Protein AF-A0A1G6SMM7-F1 (afdb_monomer_lite)

Sequence (138 aa):
MESDILLELFRALSFLSIFWLIGNFMTIKINFIKKLFLPESVIGGFLALILGPRVLNIITISEKWLALYSVLPGILIVPIVASIPLGINFKQKNFETGKNTVIIFLLFNIVAAFQNIIGFGTNIFSKKIGFDLYYSFG

pLDDT: mean 80.58, std 11.35, range [41.56, 94.94]

InterPro domains:
  IPR004445 Sodium/glutamate symport carrier protein GltS [PF03616] (7-123)
  IPR004445 Sodium/glutamate symport carrier protein GltS [PTHR36178] (3-122)

Structure (mmCIF, N/CA/C/O backbone):
data_AF-A0A1G6SMM7-F1
#
_entry.id   AF-A0A1G6SMM7-F1
#
loop_
_atom_site.group_PDB
_atom_site.id
_atom_site.type_symbol
_atom_site.label_atom_id
_atom_site.label_alt_id
_atom_site.label_comp_id
_atom_site.label_asym_id
_atom_site.label_entity_id
_atom_site.label_seq_id
_atom_site.pdbx_PDB_ins_code
_atom_site.Cartn_x
_atom_site.Cartn_y
_atom_site.Cartn_z
_atom_site.occupancy
_atom_site.B_iso_or_equiv
_atom_site.auth_seq_id
_atom_site.auth_comp_id
_atom_site.auth_asym_id
_atom_site.auth_atom_id
_atom_site.pdbx_PDB_model_num
ATOM 1 N N . MET A 1 1 ? 28.048 9.729 -3.454 1.00 60.25 1 MET A N 1
ATOM 2 C CA . MET A 1 1 ? 27.495 8.442 -2.977 1.00 60.25 1 MET A CA 1
ATOM 3 C C . MET A 1 1 ? 26.160 8.634 -2.269 1.00 60.25 1 MET A C 1
ATOM 5 O O . MET A 1 1 ? 25.164 8.248 -2.856 1.00 60.25 1 MET A O 1
ATOM 9 N N . GLU A 1 2 ? 26.082 9.277 -1.094 1.00 64.25 2 GLU A N 1
ATOM 10 C CA . GLU A 1 2 ? 24.787 9.575 -0.426 1.00 64.25 2 GLU A CA 1
ATOM 11 C C . GLU A 1 2 ? 23.838 10.423 -1.301 1.00 64.25 2 GLU A C 1
ATOM 13 O O . GLU A 1 2 ? 22.658 10.112 -1.445 1.00 64.25 2 GLU A O 1
ATOM 18 N N . SER A 1 3 ? 24.373 11.449 -1.972 1.00 73.06 3 SER A N 1
ATOM 19 C CA . SER A 1 3 ? 23.621 12.307 -2.901 1.00 73.06 3 SER A CA 1
ATOM 20 C C . SER A 1 3 ? 22.991 11.538 -4.064 1.00 73.06 3 SER A C 1
ATOM 22 O O . SER A 1 3 ? 21.882 11.851 -4.486 1.00 73.06 3 SER A O 1
ATOM 24 N N . ASP A 1 4 ? 23.683 10.519 -4.571 1.00 83.44 4 ASP A N 1
ATOM 25 C CA . ASP A 1 4 ? 23.265 9.769 -5.757 1.00 83.44 4 ASP A CA 1
ATOM 26 C C . ASP A 1 4 ? 22.099 8.835 -5.424 1.00 83.44 4 ASP A C 1
ATOM 28 O O . ASP A 1 4 ? 21.159 8.705 -6.205 1.00 83.44 4 ASP A O 1
ATOM 32 N N . ILE A 1 5 ? 22.109 8.260 -4.217 1.00 84.94 5 ILE A N 1
ATOM 33 C CA . ILE A 1 5 ? 21.026 7.416 -3.698 1.00 84.94 5 ILE A CA 1
ATOM 34 C C . ILE A 1 5 ? 19.755 8.244 -3.483 1.00 84.94 5 ILE A C 1
ATOM 36 O O . ILE A 1 5 ? 18.669 7.824 -3.885 1.00 84.94 5 ILE A O 1
ATOM 40 N N . LEU A 1 6 ? 19.873 9.438 -2.893 1.00 85.38 6 LEU A N 1
ATOM 41 C CA . LEU A 1 6 ? 18.728 10.333 -2.693 1.00 85.38 6 LEU A CA 1
ATOM 42 C C . LEU A 1 6 ? 18.133 10.809 -4.024 1.00 85.38 6 LEU A C 1
ATOM 44 O O . LEU A 1 6 ? 16.909 10.864 -4.165 1.00 85.38 6 LEU A O 1
ATOM 48 N N . LEU A 1 7 ? 18.976 11.102 -5.017 1.00 88.94 7 LEU A N 1
ATOM 49 C CA . LEU A 1 7 ? 18.529 11.450 -6.367 1.00 88.94 7 LEU A CA 1
ATOM 50 C C . LEU A 1 7 ? 17.830 10.273 -7.063 1.00 88.94 7 LEU A C 1
ATOM 52 O O . LEU A 1 7 ? 16.781 10.472 -7.683 1.00 88.94 7 LEU A O 1
ATOM 56 N N . GLU A 1 8 ? 18.358 9.050 -6.944 1.00 87.12 8 GLU A N 1
ATOM 57 C CA . GLU A 1 8 ? 17.698 7.844 -7.464 1.00 87.12 8 GLU A CA 1
ATOM 58 C C . GLU A 1 8 ? 16.331 7.619 -6.796 1.00 87.12 8 GLU A C 1
ATOM 60 O O . GLU A 1 8 ? 15.347 7.355 -7.495 1.00 87.12 8 GLU A O 1
ATOM 65 N N . LEU A 1 9 ? 16.238 7.795 -5.473 1.00 88.31 9 LEU A N 1
ATOM 66 C CA . LEU A 1 9 ? 14.987 7.679 -4.722 1.00 88.31 9 LEU A CA 1
ATOM 67 C C . LEU A 1 9 ? 13.965 8.728 -5.178 1.00 88.31 9 LEU A C 1
ATOM 69 O O . LEU A 1 9 ? 12.819 8.390 -5.477 1.00 88.31 9 LEU A O 1
ATOM 73 N N . PHE A 1 10 ? 14.378 9.993 -5.282 1.00 89.81 10 PHE A N 1
ATOM 74 C CA . PHE A 1 10 ? 13.511 11.084 -5.724 1.00 89.81 10 PHE A CA 1
ATOM 75 C C . PHE A 1 10 ? 12.987 10.854 -7.144 1.00 89.81 10 PHE A C 1
ATOM 77 O O . PHE A 1 10 ? 11.806 11.080 -7.422 1.00 89.81 10 PHE A O 1
ATOM 84 N N . ARG A 1 11 ? 13.839 10.348 -8.042 1.00 89.50 11 ARG A N 1
ATOM 85 C CA . ARG A 1 11 ? 13.443 10.000 -9.409 1.00 89.50 11 ARG A CA 1
ATOM 86 C C . ARG A 1 11 ? 12.432 8.849 -9.426 1.00 89.50 11 ARG A C 1
ATOM 88 O O . ARG A 1 11 ? 11.444 8.932 -10.156 1.00 89.50 11 ARG A O 1
ATOM 95 N N . ALA A 1 12 ? 12.631 7.826 -8.596 1.00 89.00 12 ALA A N 1
ATOM 96 C CA . ALA A 1 12 ? 11.696 6.710 -8.460 1.00 89.00 12 ALA A CA 1
ATOM 97 C C . ALA A 1 12 ? 10.339 7.152 -7.870 1.00 89.00 12 ALA A C 1
ATOM 99 O O . ALA A 1 12 ? 9.290 6.729 -8.361 1.00 89.00 12 ALA A O 1
ATOM 100 N N . LEU A 1 13 ? 10.335 8.030 -6.864 1.00 89.44 13 LEU A N 1
ATOM 101 C CA . LEU A 1 13 ? 9.118 8.616 -6.282 1.00 89.44 13 LEU A CA 1
ATOM 102 C C . LEU A 1 13 ? 8.378 9.510 -7.283 1.00 89.44 13 LEU A C 1
ATOM 104 O O . LEU A 1 13 ? 7.159 9.418 -7.413 1.00 89.44 13 LEU A O 1
ATOM 108 N N . SER A 1 14 ? 9.115 10.336 -8.029 1.00 90.19 14 SER A N 1
ATOM 109 C CA . SER A 1 14 ? 8.551 11.199 -9.075 1.00 90.19 14 SER A CA 1
ATOM 110 C C . SER A 1 14 ? 7.862 10.374 -10.157 1.00 90.19 14 SER A C 1
ATOM 112 O O . SER A 1 14 ? 6.743 10.685 -10.559 1.00 90.19 14 SER A O 1
ATOM 114 N N . PHE A 1 15 ? 8.495 9.279 -10.582 1.00 89.25 15 PHE A N 1
ATOM 115 C CA . PHE A 1 15 ? 7.908 8.357 -11.544 1.00 89.25 15 PHE A CA 1
ATOM 116 C C . PHE A 1 15 ? 6.615 7.721 -11.015 1.00 89.25 15 PHE A C 1
ATOM 118 O O . PHE A 1 15 ? 5.602 7.730 -11.711 1.00 89.25 15 PHE A O 1
ATOM 125 N N . LEU A 1 16 ? 6.605 7.246 -9.764 1.00 89.56 16 LEU A N 1
ATOM 126 C CA . LEU A 1 16 ? 5.414 6.656 -9.143 1.00 89.56 16 LEU A CA 1
ATOM 127 C C . LEU A 1 16 ? 4.264 7.669 -8.993 1.00 89.56 16 LEU A C 1
ATOM 129 O O . LEU A 1 16 ? 3.102 7.329 -9.221 1.00 89.56 16 LEU A O 1
ATOM 133 N N . SER A 1 17 ? 4.585 8.925 -8.675 1.00 89.25 17 SER A N 1
ATOM 134 C CA . SER A 1 17 ? 3.612 10.018 -8.552 1.00 89.25 17 SER A CA 1
ATOM 135 C C . SER A 1 17 ? 2.839 10.269 -9.854 1.00 89.25 17 SER A C 1
ATOM 137 O O . SER A 1 17 ? 1.632 10.507 -9.822 1.00 89.25 17 SER A O 1
ATOM 139 N N . ILE A 1 18 ? 3.485 10.120 -11.017 1.00 91.75 18 ILE A N 1
ATOM 140 C CA . ILE A 1 18 ? 2.825 10.260 -12.327 1.00 91.75 18 ILE A CA 1
ATOM 141 C C . ILE A 1 18 ? 1.732 9.195 -12.506 1.00 91.75 18 ILE A C 1
ATOM 143 O O . ILE A 1 18 ? 0.614 9.522 -12.903 1.00 91.75 18 ILE A O 1
ATOM 147 N N . PHE A 1 19 ? 2.011 7.932 -12.164 1.00 89.38 19 PHE A N 1
ATOM 148 C CA . PHE A 1 19 ? 1.006 6.860 -12.232 1.00 89.38 19 PHE A CA 1
ATOM 149 C C . PHE A 1 19 ? -0.135 7.068 -11.242 1.00 89.38 19 PHE A C 1
ATOM 151 O O . PHE A 1 19 ? -1.292 6.803 -11.573 1.00 89.38 19 PHE A O 1
ATOM 158 N N . TRP A 1 20 ? 0.173 7.568 -10.047 1.00 91.06 20 TRP A N 1
ATOM 159 C CA . TRP A 1 20 ? -0.843 7.904 -9.057 1.00 91.06 20 TRP A CA 1
ATOM 160 C C . TRP A 1 20 ? -1.760 9.039 -9.540 1.00 91.06 20 TRP A C 1
ATOM 162 O O . TRP A 1 20 ? -2.981 8.921 -9.439 1.00 91.06 20 TRP A O 1
ATOM 172 N N . LEU A 1 21 ? -1.201 10.088 -10.155 1.00 91.81 21 LEU A N 1
ATOM 173 C CA . LEU A 1 21 ? -1.974 11.181 -10.759 1.00 91.81 21 LEU A CA 1
ATOM 174 C C . LEU A 1 21 ? -2.897 10.685 -11.880 1.00 91.81 21 LEU A C 1
ATOM 176 O O . LEU A 1 21 ? -4.061 11.088 -11.941 1.00 91.81 21 LEU A O 1
ATOM 180 N N . ILE A 1 22 ? -2.410 9.782 -12.736 1.00 90.38 22 ILE A N 1
ATOM 181 C CA . ILE A 1 22 ? -3.231 9.147 -13.778 1.00 90.38 22 ILE A CA 1
ATOM 182 C C . ILE A 1 22 ? -4.365 8.333 -13.142 1.00 90.38 22 ILE A C 1
ATOM 184 O O . ILE A 1 22 ? -5.515 8.451 -13.570 1.00 90.38 22 ILE A O 1
ATOM 188 N N . GLY A 1 23 ? -4.066 7.553 -12.098 1.00 87.75 23 GLY A N 1
ATOM 189 C CA . GLY A 1 23 ? -5.059 6.790 -11.341 1.00 87.75 23 GLY A CA 1
ATOM 190 C C . GLY A 1 23 ? -6.149 7.685 -10.749 1.00 87.75 23 GLY A C 1
ATOM 191 O O . GLY A 1 23 ? -7.333 7.4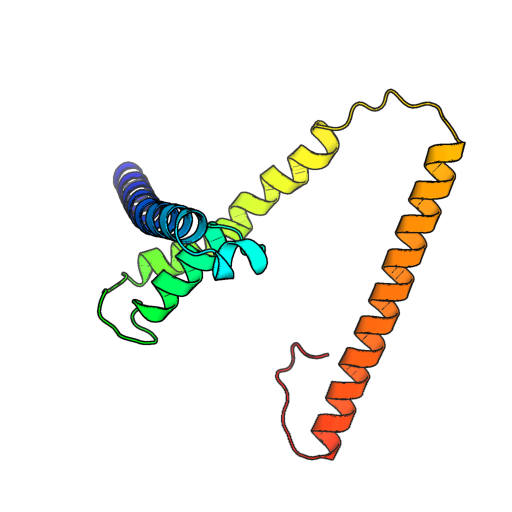07 -10.930 1.00 87.75 23 GLY A O 1
ATOM 192 N N . ASN A 1 24 ? -5.764 8.809 -10.141 1.00 89.56 24 ASN A N 1
ATOM 193 C CA . ASN A 1 24 ? -6.701 9.792 -9.599 1.00 89.56 24 ASN A CA 1
ATOM 194 C C . ASN A 1 24 ? -7.613 10.377 -10.687 1.00 89.56 24 ASN A C 1
ATOM 196 O O . ASN A 1 24 ? -8.839 10.394 -10.555 1.00 89.56 24 ASN A O 1
ATOM 200 N N . PHE A 1 25 ? -7.036 10.779 -11.821 1.00 89.12 25 PHE A N 1
ATOM 201 C CA . PHE A 1 25 ? -7.819 11.293 -12.943 1.00 89.12 25 PHE A CA 1
ATOM 202 C C . PHE A 1 25 ? -8.822 10.255 -13.478 1.00 89.12 25 PHE A C 1
ATOM 204 O O . PHE A 1 25 ? -9.973 10.578 -13.790 1.00 89.12 25 PHE A O 1
ATOM 211 N N . MET A 1 26 ? -8.410 8.989 -13.539 1.00 84.19 26 MET A N 1
ATOM 212 C CA . MET A 1 26 ? -9.237 7.879 -14.004 1.00 84.19 26 MET A CA 1
ATOM 213 C C . MET A 1 26 ? -10.392 7.578 -13.035 1.00 84.19 26 MET A C 1
ATOM 215 O O . MET A 1 26 ? -11.527 7.400 -13.488 1.00 84.19 26 MET A O 1
ATOM 219 N N . THR A 1 27 ? -10.145 7.632 -11.721 1.00 80.88 27 THR A N 1
ATOM 220 C CA . THR A 1 27 ? -11.191 7.548 -10.689 1.00 80.88 27 THR A CA 1
ATOM 221 C C . THR A 1 27 ? -12.198 8.679 -10.828 1.00 80.88 27 THR A C 1
ATOM 223 O O . THR A 1 27 ? -13.397 8.433 -10.751 1.00 80.88 27 THR A O 1
ATOM 226 N N . ILE A 1 28 ? -11.763 9.914 -11.093 1.00 83.25 28 ILE A N 1
ATOM 227 C CA . ILE A 1 28 ? -12.675 11.061 -11.237 1.00 83.25 28 ILE A CA 1
ATOM 228 C C . ILE A 1 28 ? -13.529 10.949 -12.510 1.00 83.25 28 ILE A C 1
ATOM 230 O O . ILE A 1 28 ? -14.700 11.343 -12.499 1.00 83.25 28 ILE A O 1
ATOM 234 N N . LYS A 1 29 ? -12.989 10.392 -13.596 1.00 83.06 29 LYS A N 1
ATOM 235 C CA . LYS A 1 29 ? -13.671 10.345 -14.898 1.00 83.06 29 LYS A CA 1
ATOM 236 C C . LYS A 1 29 ? -14.584 9.128 -15.078 1.00 83.06 29 LYS A C 1
ATOM 238 O O . LYS A 1 29 ? -15.625 9.242 -15.722 1.00 83.06 29 LYS A O 1
ATOM 243 N N . ILE A 1 30 ? -14.227 7.967 -14.527 1.00 83.94 30 ILE A N 1
ATOM 244 C CA . ILE A 1 30 ? -14.910 6.698 -14.814 1.00 83.94 30 ILE A CA 1
ATOM 245 C C . ILE A 1 30 ? -15.852 6.314 -13.669 1.00 83.94 30 ILE A C 1
ATOM 247 O O . ILE A 1 30 ? -15.428 5.913 -12.587 1.00 83.94 30 ILE A O 1
ATOM 251 N N . ASN A 1 31 ? -17.161 6.355 -13.931 1.00 77.25 31 ASN A N 1
ATOM 252 C CA . ASN A 1 31 ? -18.185 6.089 -12.913 1.00 77.25 31 ASN A CA 1
ATOM 253 C C . ASN A 1 31 ? -18.180 4.633 -12.398 1.00 77.25 31 ASN A C 1
ATOM 255 O O . ASN A 1 31 ? -18.606 4.371 -11.277 1.00 77.25 31 ASN A O 1
ATOM 259 N N . PHE A 1 32 ? -17.680 3.685 -13.199 1.00 82.25 32 PHE A N 1
ATOM 260 C CA . PHE A 1 32 ? -17.503 2.287 -12.790 1.00 82.25 32 PHE A CA 1
ATOM 261 C C . PHE A 1 32 ? -16.446 2.139 -11.686 1.00 82.25 32 PHE A C 1
ATOM 263 O O . PHE A 1 32 ? -16.686 1.466 -10.690 1.00 82.25 32 PHE A O 1
ATOM 270 N N . ILE A 1 33 ? -15.313 2.834 -11.819 1.00 78.94 33 ILE A N 1
ATOM 271 C CA . ILE A 1 33 ? -14.205 2.783 -10.856 1.00 78.94 33 ILE A CA 1
ATOM 272 C C . ILE A 1 33 ? -14.609 3.423 -9.525 1.00 78.94 33 ILE A C 1
ATOM 274 O O . ILE A 1 33 ? -14.313 2.874 -8.467 1.00 78.94 33 ILE A O 1
ATOM 278 N N . LYS A 1 34 ? -15.379 4.520 -9.570 1.00 77.19 34 LYS A N 1
ATOM 279 C CA . LYS A 1 34 ? -15.966 5.133 -8.366 1.00 77.19 34 LYS A CA 1
ATOM 280 C C . LYS A 1 34 ? -16.888 4.177 -7.616 1.00 77.19 34 LYS A C 1
ATOM 282 O O . LYS A 1 34 ? -16.812 4.085 -6.398 1.00 77.19 34 LYS A O 1
ATOM 287 N N . LYS A 1 35 ? -17.748 3.453 -8.341 1.00 82.00 35 LYS A N 1
ATOM 288 C CA . LYS A 1 35 ? -18.664 2.463 -7.749 1.00 82.00 35 LYS A CA 1
ATOM 289 C C . LYS A 1 35 ? -17.932 1.270 -7.139 1.00 82.00 35 LYS A C 1
ATOM 291 O O . LYS A 1 35 ? -18.456 0.657 -6.218 1.00 82.00 35 LYS A O 1
ATOM 296 N N . LEU A 1 36 ? -16.738 0.959 -7.640 1.00 84.06 36 LEU A N 1
ATOM 297 C CA . LEU A 1 36 ? -15.897 -0.123 -7.138 1.00 84.06 36 LEU A CA 1
ATOM 298 C C . LEU A 1 36 ? -15.090 0.283 -5.886 1.00 84.06 36 LEU A C 1
ATOM 300 O O . LEU A 1 36 ? -14.352 -0.543 -5.361 1.00 84.06 36 LEU A O 1
ATOM 304 N N . PHE A 1 37 ? -15.230 1.532 -5.406 1.00 79.88 37 PHE A N 1
ATOM 305 C CA . PHE A 1 37 ? -14.510 2.099 -4.253 1.00 79.88 37 PHE A CA 1
ATOM 306 C C . PHE A 1 37 ? -12.993 1.840 -4.296 1.00 79.88 37 PHE A C 1
ATOM 308 O O . PHE A 1 37 ? -12.340 1.721 -3.260 1.00 79.88 37 PHE A O 1
ATOM 315 N N . LEU A 1 38 ? -12.425 1.745 -5.505 1.00 86.25 38 LEU A N 1
ATOM 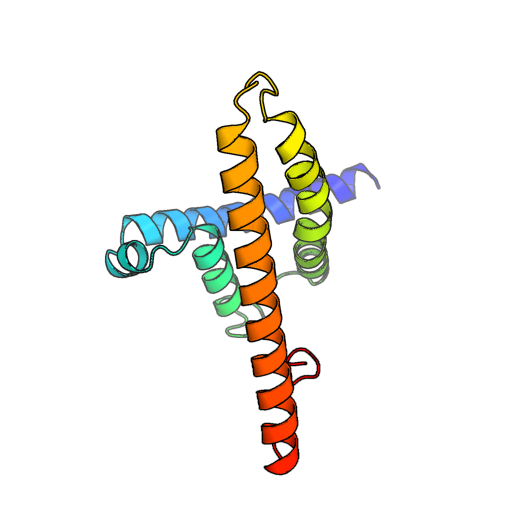316 C CA . LEU A 1 38 ? -11.000 1.501 -5.672 1.00 86.25 38 LEU A CA 1
ATOM 317 C C . LEU A 1 38 ? -10.219 2.779 -5.333 1.00 86.25 38 LEU A C 1
ATOM 319 O O . LEU A 1 38 ? -10.459 3.813 -5.964 1.00 86.25 38 LEU A O 1
ATOM 323 N N . PRO A 1 39 ? -9.268 2.727 -4.384 1.00 85.06 39 PRO A N 1
ATOM 324 C CA . PRO A 1 39 ? -8.415 3.870 -4.080 1.00 85.06 39 PRO A CA 1
ATOM 325 C C . PRO A 1 39 ? -7.465 4.164 -5.250 1.00 85.06 39 PRO A C 1
ATOM 327 O O . PRO A 1 39 ? -7.064 3.250 -5.983 1.00 85.06 39 PRO A O 1
ATOM 330 N N . GLU A 1 40 ? -7.041 5.424 -5.412 1.00 89.12 40 GLU A N 1
ATOM 331 C CA . GLU A 1 40 ? -6.222 5.841 -6.565 1.00 89.12 40 GLU A CA 1
ATOM 332 C C . GLU A 1 40 ? -4.881 5.095 -6.616 1.00 89.12 40 GLU A C 1
ATOM 334 O O . GLU A 1 40 ? -4.378 4.772 -7.693 1.00 89.12 40 GLU A O 1
ATOM 339 N N . SER A 1 41 ? -4.333 4.759 -5.442 1.00 87.88 41 SER A N 1
ATOM 340 C CA . SER A 1 41 ? -3.107 3.966 -5.302 1.00 87.88 41 SER A CA 1
ATOM 341 C C . SER A 1 41 ? -3.227 2.572 -5.929 1.00 87.88 41 SER A C 1
ATOM 343 O O . SER A 1 41 ? -2.302 2.131 -6.611 1.00 87.88 41 SER A O 1
ATOM 345 N N . VAL A 1 42 ? -4.375 1.903 -5.775 1.00 88.44 42 VAL A N 1
ATOM 346 C CA . VAL A 1 42 ? -4.596 0.566 -6.348 1.00 88.44 42 VAL A CA 1
ATOM 347 C C . VAL A 1 42 ? -4.715 0.650 -7.865 1.00 88.44 42 VAL A C 1
ATOM 349 O O . VAL A 1 42 ? -4.125 -0.164 -8.568 1.00 88.44 42 VAL A O 1
ATOM 352 N N . ILE A 1 43 ? -5.411 1.660 -8.387 1.00 89.62 43 ILE A N 1
ATOM 353 C CA . ILE A 1 43 ? -5.601 1.837 -9.834 1.00 89.62 43 ILE A CA 1
ATOM 354 C C . ILE A 1 43 ? -4.285 2.201 -10.517 1.00 89.62 43 ILE A C 1
ATOM 356 O O . ILE A 1 43 ? -3.945 1.605 -11.537 1.00 89.62 43 ILE A O 1
ATOM 360 N N . GLY A 1 44 ? -3.522 3.136 -9.943 1.00 88.50 44 GLY A N 1
ATOM 361 C CA . GLY A 1 44 ? -2.198 3.501 -10.447 1.00 88.50 44 GLY A CA 1
ATOM 362 C C . GLY A 1 44 ? -1.239 2.308 -10.443 1.00 88.50 44 GLY A C 1
ATOM 363 O O . GLY A 1 44 ? -0.547 2.076 -11.434 1.00 88.50 44 GLY A O 1
ATOM 364 N N . GLY A 1 45 ? -1.259 1.501 -9.375 1.00 88.56 45 GLY A N 1
ATOM 365 C CA . GLY A 1 45 ? -0.499 0.252 -9.294 1.00 88.56 45 GLY A CA 1
ATOM 366 C C . GLY A 1 45 ? -0.926 -0.772 -10.348 1.00 88.56 45 GLY A C 1
ATOM 367 O O . GLY A 1 45 ? -0.076 -1.370 -11.004 1.00 88.56 45 GLY A O 1
ATOM 368 N N . PHE A 1 46 ? -2.230 -0.929 -10.579 1.00 89.12 46 PHE A N 1
ATOM 369 C CA . PHE A 1 46 ? -2.760 -1.826 -11.608 1.00 89.12 46 PHE A CA 1
ATOM 370 C C . PHE A 1 46 ? -2.343 -1.386 -13.017 1.00 89.12 46 PHE A C 1
ATOM 372 O O . PHE A 1 46 ? -1.905 -2.206 -13.825 1.00 89.12 46 PHE A O 1
ATOM 379 N N . LEU A 1 47 ? -2.400 -0.080 -13.293 1.00 87.94 47 LEU A N 1
ATOM 380 C CA . LEU A 1 47 ? -1.919 0.499 -14.546 1.00 87.94 47 LEU A CA 1
ATOM 381 C C . LEU A 1 47 ? -0.422 0.230 -14.739 1.00 87.94 47 LEU A C 1
ATOM 383 O O . LEU A 1 47 ? -0.008 -0.220 -15.806 1.00 87.94 47 LEU A O 1
ATOM 387 N N . ALA A 1 48 ? 0.383 0.469 -13.700 1.00 86.50 48 ALA A N 1
ATOM 388 C CA . ALA A 1 48 ? 1.824 0.239 -13.724 1.00 86.50 48 ALA A CA 1
ATOM 389 C C . ALA A 1 48 ? 2.181 -1.247 -13.905 1.00 86.50 48 ALA A C 1
ATOM 391 O O . ALA A 1 48 ? 3.173 -1.554 -14.560 1.00 86.50 48 ALA A O 1
ATOM 392 N N . LEU A 1 49 ? 1.373 -2.174 -13.379 1.00 86.00 49 LEU A N 1
ATOM 393 C CA . LEU A 1 49 ? 1.542 -3.613 -13.607 1.00 86.00 49 LEU A CA 1
ATOM 394 C C . LEU A 1 49 ? 1.257 -4.001 -15.062 1.00 86.00 49 LEU A C 1
ATOM 396 O O . LEU A 1 49 ? 2.047 -4.737 -15.650 1.00 86.00 49 LEU A O 1
ATOM 400 N N . ILE A 1 50 ? 0.175 -3.478 -15.650 1.00 86.44 50 ILE A N 1
ATOM 401 C CA . ILE A 1 50 ? -0.185 -3.726 -17.055 1.00 86.44 50 ILE A CA 1
ATOM 402 C C . ILE A 1 50 ? 0.881 -3.150 -17.998 1.00 86.44 50 ILE A C 1
ATOM 404 O O . ILE A 1 50 ? 1.329 -3.824 -18.921 1.00 86.44 50 ILE A O 1
ATOM 408 N N . LEU A 1 51 ? 1.316 -1.913 -17.757 1.00 82.94 51 LEU A N 1
ATOM 409 C CA . LEU A 1 51 ? 2.327 -1.223 -18.570 1.00 82.94 51 LEU A CA 1
ATOM 410 C C . LEU A 1 51 ? 3.763 -1.694 -18.284 1.00 82.94 51 LEU A C 1
ATOM 412 O O . LEU A 1 51 ? 4.683 -1.384 -19.045 1.00 82.94 51 LEU A O 1
ATOM 416 N N . GLY A 1 52 ? 3.957 -2.420 -17.185 1.00 80.88 52 GLY A N 1
ATOM 417 C CA . GLY A 1 52 ? 5.255 -2.865 -16.711 1.00 80.88 52 GLY A CA 1
ATOM 418 C C . GLY A 1 52 ? 5.848 -4.028 -17.515 1.00 80.88 52 GLY A C 1
ATOM 419 O O . GLY A 1 52 ? 5.181 -4.642 -18.356 1.00 80.88 5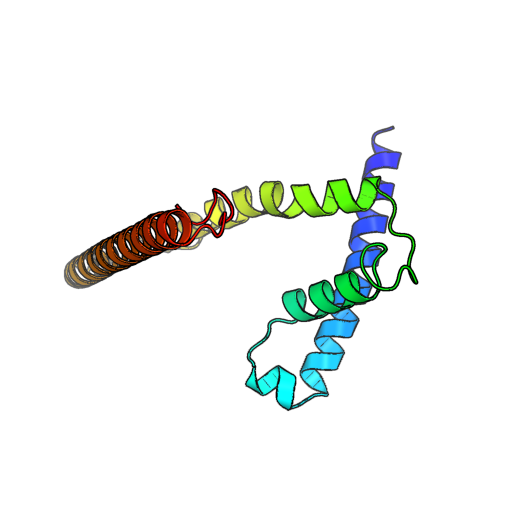2 GLY A O 1
ATOM 420 N N . PRO A 1 53 ? 7.105 -4.391 -17.209 1.00 72.31 53 PRO A N 1
ATOM 421 C CA . PRO A 1 53 ? 7.867 -5.407 -17.939 1.00 72.31 53 PRO A CA 1
ATOM 422 C C . PRO A 1 53 ? 7.264 -6.817 -17.869 1.00 72.31 53 PRO A C 1
ATOM 424 O O . PRO A 1 53 ? 7.570 -7.654 -18.709 1.00 72.31 53 PRO A O 1
ATOM 427 N N . ARG A 1 54 ? 6.393 -7.088 -16.886 1.00 71.94 54 ARG A N 1
ATOM 428 C CA . ARG A 1 54 ? 5.772 -8.407 -16.677 1.00 71.94 54 ARG A CA 1
ATOM 429 C C . ARG A 1 54 ? 4.559 -8.682 -17.571 1.00 71.94 54 ARG A C 1
ATOM 431 O O . ARG A 1 54 ? 4.198 -9.845 -17.699 1.00 71.94 54 ARG A O 1
ATOM 438 N N . VAL A 1 55 ? 3.921 -7.654 -18.145 1.00 79.12 55 VAL A N 1
ATOM 439 C CA . VAL A 1 55 ? 2.682 -7.816 -18.932 1.00 79.12 55 VAL A CA 1
ATOM 440 C C . VAL A 1 55 ? 2.852 -7.284 -20.355 1.00 79.12 55 VAL A C 1
ATOM 442 O O . VAL A 1 55 ? 2.923 -8.084 -21.280 1.00 79.12 55 VAL A O 1
ATOM 445 N N . LEU A 1 56 ? 2.937 -5.962 -20.552 1.00 73.00 56 LEU A N 1
ATOM 446 C CA . LEU A 1 56 ? 3.053 -5.367 -21.895 1.00 73.00 56 LEU A CA 1
ATOM 447 C C . LEU A 1 56 ? 4.482 -4.944 -22.272 1.00 73.00 56 LEU A C 1
ATOM 449 O O . LEU A 1 56 ? 4.739 -4.704 -23.447 1.00 73.00 56 LEU A O 1
ATOM 453 N N . ASN A 1 57 ? 5.401 -4.832 -21.305 1.00 74.88 57 ASN A N 1
ATOM 454 C CA . ASN A 1 57 ? 6.798 -4.408 -21.500 1.00 74.88 57 ASN A CA 1
ATOM 455 C C . ASN A 1 57 ? 6.974 -3.115 -22.324 1.00 74.88 57 ASN A C 1
ATOM 457 O O . ASN A 1 57 ? 7.951 -2.938 -23.045 1.00 74.88 57 ASN A O 1
ATOM 461 N N . ILE A 1 58 ? 6.013 -2.195 -22.204 1.00 72.69 58 ILE A N 1
ATOM 462 C CA . ILE A 1 58 ? 6.056 -0.879 -22.859 1.00 72.69 58 ILE A CA 1
ATOM 463 C C . ILE A 1 58 ? 7.017 0.048 -22.107 1.00 72.69 58 ILE A C 1
ATOM 465 O O . ILE A 1 58 ? 7.630 0.933 -22.701 1.00 72.69 58 ILE A O 1
ATOM 469 N N . ILE A 1 59 ? 7.157 -0.153 -20.792 1.00 74.25 59 ILE A N 1
ATOM 470 C CA . ILE A 1 59 ? 7.979 0.686 -19.928 1.00 74.25 59 ILE A CA 1
ATOM 471 C C . ILE A 1 59 ? 9.038 -0.173 -19.239 1.00 74.25 59 ILE A C 1
ATOM 473 O O . ILE A 1 59 ? 8.727 -1.024 -18.402 1.00 74.25 59 ILE A O 1
ATOM 477 N N . THR A 1 60 ? 10.307 0.079 -19.559 1.00 67.31 60 THR A N 1
ATOM 478 C CA . THR A 1 60 ? 11.454 -0.559 -18.903 1.00 67.31 60 THR A CA 1
ATOM 479 C C . THR A 1 60 ? 11.681 0.072 -17.534 1.00 67.31 60 THR A C 1
ATOM 481 O O . THR A 1 60 ? 12.411 1.056 -17.389 1.00 67.31 60 THR A O 1
ATOM 484 N N . ILE A 1 61 ? 11.022 -0.479 -16.517 1.00 71.38 61 ILE A N 1
ATOM 485 C CA . ILE A 1 61 ? 11.288 -0.135 -15.119 1.00 71.38 61 ILE A CA 1
ATOM 486 C C . ILE A 1 61 ? 12.614 -0.793 -14.727 1.00 71.38 61 ILE A C 1
ATOM 488 O O . ILE A 1 61 ? 12.777 -2.001 -14.881 1.00 71.38 61 ILE A O 1
ATOM 492 N N . SER A 1 62 ? 13.564 -0.002 -14.224 1.00 76.69 62 SER A N 1
ATOM 493 C CA . SER A 1 62 ? 14.848 -0.520 -13.734 1.00 76.69 62 SER A CA 1
ATOM 494 C C . SER A 1 62 ? 14.638 -1.496 -12.572 1.00 76.69 62 SER A C 1
ATOM 496 O O . SER A 1 62 ? 13.831 -1.226 -11.678 1.00 76.69 62 SER A O 1
ATOM 498 N N . GLU A 1 63 ? 15.400 -2.594 -12.529 1.00 76.50 63 GLU A N 1
ATOM 499 C CA . GLU A 1 63 ? 15.327 -3.570 -11.429 1.00 76.50 63 GLU A CA 1
ATOM 500 C C . GLU A 1 63 ? 15.589 -2.929 -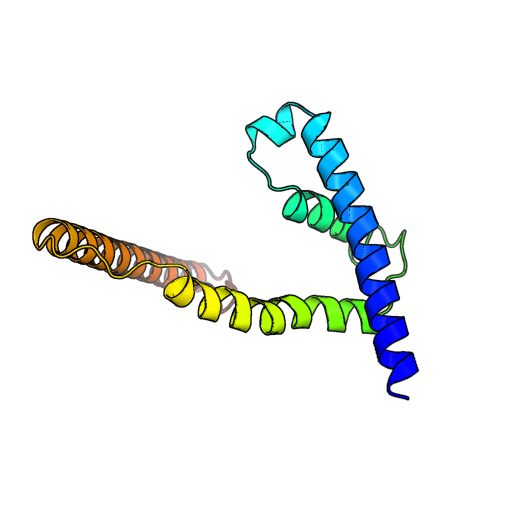10.062 1.00 76.50 63 GLU A C 1
ATOM 502 O O . GLU A 1 63 ? 14.942 -3.281 -9.076 1.00 76.50 63 GLU A O 1
ATOM 507 N N . LYS A 1 64 ? 16.455 -1.907 -10.015 1.00 81.88 64 LYS A N 1
ATOM 508 C CA . LYS A 1 64 ? 16.702 -1.119 -8.799 1.00 81.88 64 LYS A CA 1
ATOM 509 C C . LYS A 1 64 ? 15.430 -0.450 -8.274 1.00 81.88 64 LYS A C 1
ATOM 511 O O . LYS A 1 64 ? 15.200 -0.425 -7.071 1.00 81.88 64 LYS A O 1
ATOM 516 N N . TRP A 1 65 ? 14.592 0.089 -9.161 1.00 84.31 65 TRP A N 1
ATOM 517 C CA . TRP A 1 65 ? 13.351 0.760 -8.762 1.00 84.31 65 TRP A CA 1
ATOM 518 C C . TRP A 1 65 ? 12.300 -0.245 -8.308 1.00 84.31 65 TRP A C 1
ATOM 520 O O . TRP A 1 65 ? 11.621 0.003 -7.318 1.00 84.31 65 TRP A O 1
ATOM 530 N N . LEU A 1 66 ? 12.213 -1.407 -8.963 1.00 83.31 66 LEU A N 1
ATOM 531 C CA . LEU A 1 66 ? 11.339 -2.494 -8.514 1.00 83.31 66 LEU A CA 1
ATOM 532 C C . LEU A 1 66 ? 11.727 -2.999 -7.120 1.00 83.31 66 LEU A C 1
ATOM 534 O O . LEU A 1 66 ? 10.850 -3.184 -6.275 1.00 83.31 66 LEU A O 1
ATOM 538 N N . ALA A 1 67 ? 13.026 -3.169 -6.861 1.00 84.62 67 ALA A N 1
ATOM 539 C CA . ALA A 1 67 ? 13.522 -3.532 -5.538 1.00 84.62 67 ALA A CA 1
ATOM 540 C C . ALA A 1 67 ? 13.170 -2.458 -4.494 1.00 84.62 67 ALA A C 1
ATOM 542 O O . ALA A 1 67 ? 12.644 -2.788 -3.432 1.00 84.62 67 ALA A O 1
ATOM 543 N N . LEU A 1 68 ? 13.362 -1.172 -4.818 1.00 87.19 68 LEU A N 1
ATOM 544 C CA . LEU A 1 68 ? 12.975 -0.062 -3.941 1.00 87.19 68 LEU A CA 1
ATOM 545 C C . LEU A 1 68 ? 11.471 -0.057 -3.642 1.00 87.19 68 LEU A C 1
ATOM 547 O O . LEU A 1 68 ? 11.086 0.038 -2.479 1.00 87.19 68 LEU A O 1
ATOM 551 N N . TYR A 1 69 ? 10.614 -0.210 -4.654 1.00 87.19 69 TYR A N 1
ATOM 552 C CA . TYR A 1 69 ? 9.158 -0.214 -4.477 1.00 87.19 69 TYR A CA 1
ATOM 553 C C . TYR A 1 69 ? 8.650 -1.405 -3.662 1.00 87.19 69 TYR A C 1
ATOM 555 O O . TYR A 1 69 ? 7.629 -1.282 -2.992 1.00 87.19 69 TYR A O 1
ATOM 563 N N . SER A 1 70 ? 9.351 -2.540 -3.682 1.00 88.19 70 SER A N 1
ATOM 564 C CA . SER A 1 70 ? 8.987 -3.694 -2.857 1.00 88.19 70 SER A CA 1
ATOM 565 C C . SER A 1 70 ? 9.315 -3.487 -1.377 1.00 88.19 70 SER A C 1
ATOM 567 O O . SER A 1 70 ? 8.628 -4.037 -0.519 1.00 88.19 70 SER A O 1
ATOM 569 N N . VAL A 1 71 ? 10.363 -2.719 -1.068 1.00 90.56 71 VAL A N 1
ATOM 570 C CA . VAL A 1 71 ? 10.830 -2.501 0.311 1.00 90.56 71 VAL A CA 1
ATOM 571 C C . VAL A 1 71 ? 10.188 -1.255 0.935 1.00 90.56 71 VAL A C 1
ATOM 573 O O . VAL A 1 71 ? 9.946 -1.229 2.143 1.00 90.56 71 VAL A O 1
ATOM 576 N N . LEU A 1 72 ? 9.843 -0.246 0.123 1.00 91.06 72 LEU A N 1
ATOM 577 C CA . LEU A 1 72 ? 9.266 1.025 0.579 1.00 91.06 72 LEU A CA 1
ATOM 578 C C . LEU A 1 72 ? 8.059 0.854 1.524 1.00 91.06 72 LEU A C 1
ATOM 580 O O . LEU A 1 72 ? 8.063 1.479 2.586 1.00 91.06 72 LEU A O 1
ATOM 584 N N . PRO A 1 73 ? 7.050 0.009 1.214 1.00 90.62 73 PRO A N 1
ATOM 585 C CA . PRO A 1 73 ? 5.899 -0.185 2.092 1.00 90.62 73 PRO A CA 1
ATOM 586 C C . PRO A 1 73 ? 6.296 -0.762 3.453 1.00 90.62 73 PRO A C 1
ATOM 588 O O . PRO A 1 73 ? 5.741 -0.353 4.467 1.00 90.62 73 PRO A O 1
ATOM 591 N N . GLY A 1 74 ? 7.288 -1.658 3.491 1.00 91.75 74 GLY A N 1
ATOM 592 C CA . GLY A 1 74 ? 7.800 -2.253 4.727 1.00 91.75 74 GLY A CA 1
ATOM 593 C C . GLY A 1 74 ? 8.539 -1.256 5.624 1.00 91.75 74 GLY A C 1
ATOM 594 O O . GLY A 1 74 ? 8.462 -1.358 6.844 1.00 91.75 74 GLY A O 1
ATOM 595 N N . ILE A 1 75 ? 9.204 -0.254 5.042 1.00 92.94 75 ILE A N 1
ATOM 596 C CA . ILE A 1 75 ? 9.852 0.823 5.807 1.00 92.94 75 ILE A CA 1
ATOM 597 C C . ILE A 1 75 ? 8.813 1.848 6.275 1.00 92.94 75 ILE A C 1
ATOM 599 O O . ILE A 1 75 ? 8.841 2.281 7.425 1.00 92.94 75 ILE A O 1
ATOM 603 N N . LEU A 1 76 ? 7.881 2.229 5.397 1.00 92.75 76 LEU A N 1
ATOM 604 C CA . LEU A 1 76 ? 6.883 3.265 5.674 1.00 92.75 76 LEU A CA 1
ATOM 605 C C . LEU A 1 76 ? 5.770 2.797 6.618 1.00 92.75 76 LEU A C 1
ATOM 607 O O . LEU A 1 76 ? 5.200 3.624 7.327 1.00 92.75 76 LEU A O 1
ATOM 611 N N . ILE A 1 77 ? 5.464 1.497 6.682 1.00 93.88 77 ILE A N 1
ATOM 612 C CA . ILE A 1 77 ? 4.414 0.993 7.578 1.00 93.88 77 ILE A CA 1
ATOM 613 C C . ILE A 1 77 ? 4.772 1.177 9.058 1.00 93.88 77 ILE A C 1
ATOM 615 O O . ILE A 1 77 ? 3.887 1.445 9.867 1.00 93.88 77 ILE A O 1
ATOM 619 N N . VAL A 1 78 ? 6.057 1.106 9.419 1.00 94.94 78 VAL A N 1
ATOM 620 C CA . VAL A 1 78 ? 6.524 1.240 10.809 1.00 94.94 78 VAL A CA 1
ATOM 621 C C . VAL A 1 78 ? 6.144 2.597 11.428 1.00 94.94 78 VAL A C 1
ATOM 623 O O . VAL A 1 78 ? 5.458 2.596 12.452 1.00 94.94 78 VAL A O 1
ATOM 626 N N . PRO A 1 79 ? 6.505 3.759 10.843 1.00 93.75 79 PRO A N 1
ATOM 627 C CA . PRO A 1 79 ? 6.116 5.059 11.389 1.00 93.75 79 PRO A CA 1
ATOM 628 C C . PRO A 1 79 ? 4.609 5.317 11.305 1.00 93.75 79 PRO A C 1
ATOM 630 O O . PRO A 1 79 ? 4.067 5.980 12.190 1.00 93.75 79 PRO A O 1
ATOM 633 N N . ILE A 1 80 ? 3.918 4.779 10.292 1.00 93.25 80 ILE A N 1
ATOM 634 C CA . ILE A 1 80 ? 2.455 4.876 10.185 1.00 93.25 80 ILE A CA 1
ATOM 635 C C . ILE A 1 80 ? 1.807 4.182 11.386 1.00 93.25 80 ILE A C 1
ATOM 637 O O . ILE A 1 80 ? 1.037 4.812 12.107 1.00 93.25 80 ILE A O 1
ATOM 641 N N . VAL A 1 81 ? 2.167 2.922 11.653 1.00 92.75 81 VAL A N 1
ATOM 642 C CA . VAL A 1 81 ? 1.609 2.139 12.767 1.00 92.75 81 VAL A CA 1
ATOM 643 C C . VAL A 1 81 ? 2.026 2.707 14.124 1.00 92.75 81 VAL A C 1
ATOM 645 O O . VAL A 1 81 ? 1.199 2.757 15.032 1.00 92.75 81 VAL A O 1
ATOM 648 N N . ALA A 1 82 ? 3.258 3.204 14.260 1.00 92.25 82 ALA A N 1
ATOM 649 C CA . ALA A 1 82 ? 3.722 3.858 15.485 1.00 92.25 82 ALA A CA 1
ATOM 650 C C . ALA A 1 82 ? 2.967 5.167 15.786 1.00 92.25 82 ALA A C 1
ATOM 652 O O . ALA A 1 82 ? 2.773 5.518 16.949 1.00 92.25 82 ALA A O 1
ATOM 653 N N . SER A 1 83 ? 2.501 5.871 14.750 1.00 90.56 83 SER A N 1
ATOM 654 C CA . SER A 1 83 ? 1.756 7.128 14.883 1.00 90.56 83 SER A CA 1
ATOM 655 C C . SER A 1 83 ? 0.279 6.926 15.249 1.00 90.56 83 SER A C 1
ATOM 657 O O . SER A 1 83 ? -0.324 7.833 15.820 1.00 90.56 83 SER A O 1
ATOM 659 N N . ILE A 1 84 ? -0.307 5.747 14.988 1.00 89.69 84 ILE A N 1
ATOM 660 C CA . ILE A 1 84 ? -1.703 5.424 15.348 1.00 89.69 84 ILE A CA 1
ATOM 661 C C . ILE A 1 84 ? -1.979 5.646 16.847 1.00 89.69 84 ILE A C 1
ATOM 663 O O . ILE A 1 84 ? -2.882 6.423 17.151 1.00 89.69 84 ILE A O 1
ATOM 667 N N . PRO A 1 85 ? -1.238 5.041 17.801 1.00 83.69 85 PRO A N 1
ATOM 668 C CA . PRO A 1 85 ? -1.486 5.266 19.226 1.00 83.69 85 PRO A CA 1
ATOM 669 C C . PRO A 1 85 ? -1.164 6.699 19.669 1.00 83.69 85 PRO A C 1
ATOM 671 O O . PRO A 1 85 ? -1.822 7.213 20.570 1.00 83.69 85 PRO A O 1
ATOM 674 N N . LEU A 1 86 ? -0.196 7.363 19.027 1.00 84.44 86 LEU A N 1
ATOM 675 C CA . LEU A 1 86 ? 0.175 8.751 19.331 1.00 84.44 86 LEU A CA 1
ATOM 676 C C . LEU A 1 86 ? -0.925 9.755 18.946 1.00 84.44 86 LEU A C 1
ATOM 678 O O . LEU A 1 86 ? -1.036 10.807 19.569 1.00 84.44 86 LEU A O 1
ATOM 682 N N . GLY A 1 87 ? -1.756 9.429 17.951 1.00 78.19 87 GLY A N 1
ATOM 683 C CA . GLY A 1 87 ? -2.887 10.255 17.518 1.00 78.19 87 GLY A CA 1
ATOM 684 C C . GLY A 1 87 ? -4.152 10.129 18.378 1.00 78.19 87 GLY A C 1
ATOM 685 O O . GLY A 1 87 ? -5.124 10.847 18.134 1.00 78.19 87 GLY A O 1
ATOM 686 N N . ILE A 1 88 ? -4.178 9.233 19.372 1.00 81.00 88 ILE A N 1
ATOM 687 C CA . ILE A 1 88 ? -5.368 8.967 20.193 1.00 81.00 88 ILE A CA 1
ATOM 688 C C . ILE A 1 88 ? -5.288 9.772 21.493 1.00 81.00 88 ILE A C 1
ATOM 690 O O . ILE A 1 88 ? -4.411 9.577 22.332 1.00 81.00 88 ILE A O 1
ATOM 694 N N . ASN A 1 89 ? -6.254 10.666 21.707 1.00 73.69 89 ASN A N 1
ATOM 695 C CA . ASN A 1 89 ? -6.386 11.379 22.975 1.00 73.69 89 ASN A CA 1
ATOM 696 C C . ASN A 1 89 ? -6.936 10.431 24.056 1.00 73.69 89 ASN A C 1
ATOM 698 O O . ASN A 1 89 ? -8.130 10.133 24.072 1.00 73.69 89 ASN A O 1
ATOM 702 N N . PHE A 1 90 ? -6.099 10.013 25.010 1.00 65.44 90 PHE A N 1
ATOM 703 C CA . PHE A 1 90 ? -6.454 9.144 26.152 1.00 65.44 90 PHE A CA 1
ATOM 704 C C . PHE A 1 90 ? -7.363 9.814 27.214 1.00 65.44 90 PHE A C 1
ATOM 706 O O . PHE A 1 90 ? -7.236 9.570 28.412 1.00 65.44 90 PHE A O 1
ATOM 713 N N . LYS A 1 91 ? -8.298 10.682 26.807 1.00 63.62 91 LYS A N 1
ATOM 714 C CA . LYS A 1 91 ? -9.175 11.456 27.707 1.00 63.62 91 LYS A CA 1
ATOM 715 C C . LYS A 1 91 ? -10.557 10.839 27.958 1.00 63.62 91 LYS A C 1
ATOM 717 O O . LYS A 1 91 ? -11.425 11.525 28.491 1.00 63.62 91 LYS A O 1
ATOM 722 N N . GLN A 1 92 ? -10.792 9.568 27.629 1.00 56.19 92 GLN A N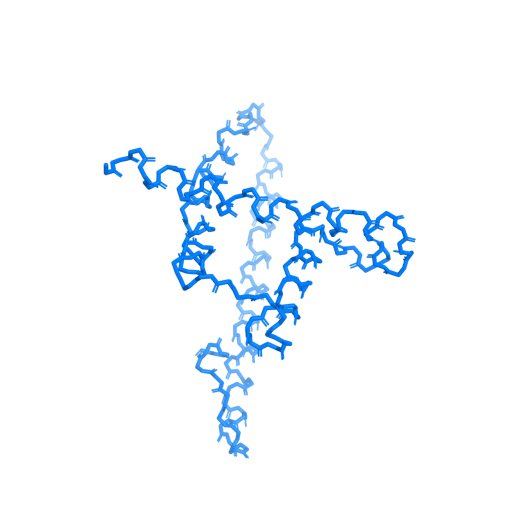 1
ATOM 723 C CA . GLN A 1 92 ? -12.104 8.942 27.838 1.00 56.19 92 GLN A CA 1
ATOM 724 C C . GLN A 1 92 ? -12.082 7.909 28.966 1.00 56.19 92 GLN A C 1
ATOM 726 O O . GLN A 1 92 ? -11.658 6.770 28.806 1.00 56.19 92 GLN A O 1
ATOM 731 N N . LYS A 1 93 ? -12.582 8.337 30.128 1.00 50.50 93 LYS A N 1
ATO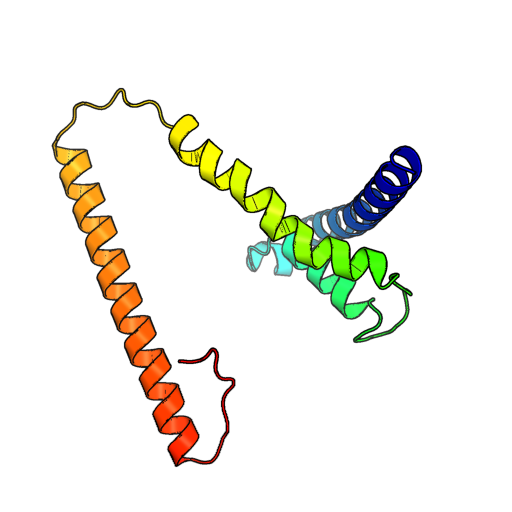M 732 C CA . LYS A 1 93 ? -12.766 7.537 31.345 1.00 50.50 93 LYS A CA 1
ATOM 733 C C . LYS A 1 93 ? -14.182 6.930 31.397 1.00 50.50 93 LYS A C 1
ATOM 735 O O . LYS A 1 93 ? -14.820 6.959 32.441 1.00 50.50 93 LYS A O 1
ATOM 740 N N . ASN A 1 94 ? -14.682 6.411 30.268 1.00 54.19 94 ASN A N 1
ATOM 741 C CA . ASN A 1 94 ? -15.976 5.719 30.192 1.00 54.19 94 ASN A CA 1
ATOM 742 C C . ASN A 1 94 ? -15.747 4.206 30.082 1.00 54.19 94 ASN A C 1
ATOM 744 O O . ASN A 1 94 ? -15.313 3.694 29.052 1.00 54.19 94 ASN A O 1
ATOM 748 N N . PHE A 1 95 ? -16.046 3.490 31.166 1.00 53.03 95 PHE A N 1
ATOM 749 C CA . PHE A 1 95 ? -15.877 2.037 31.293 1.00 53.03 95 PHE A CA 1
ATOM 750 C C . PHE A 1 95 ? -16.743 1.237 30.295 1.00 53.03 95 PHE A C 1
ATOM 752 O O . PHE A 1 95 ? -16.385 0.126 29.906 1.00 53.03 95 PHE A O 1
ATOM 759 N N . GLU A 1 96 ? -17.849 1.816 29.816 1.00 59.59 96 GLU A N 1
ATOM 760 C CA . GLU A 1 96 ? -18.732 1.199 28.815 1.00 59.59 96 GLU A CA 1
ATOM 761 C C . GLU A 1 96 ? -18.091 1.110 27.422 1.00 59.59 96 GLU A C 1
ATOM 763 O O . GLU A 1 96 ? -18.234 0.092 26.743 1.00 59.59 96 GLU A O 1
ATOM 768 N N . THR A 1 97 ? -17.288 2.106 27.029 1.00 59.06 97 THR A N 1
ATOM 769 C CA . THR A 1 97 ? -16.498 2.051 25.788 1.00 59.06 97 THR A CA 1
ATOM 770 C C . THR A 1 97 ? -15.449 0.937 25.858 1.00 59.06 97 THR A C 1
ATOM 772 O O . THR A 1 97 ? -15.209 0.250 24.870 1.00 59.06 97 THR A O 1
ATOM 775 N N . GLY A 1 98 ? -14.881 0.689 27.046 1.00 63.66 98 GLY A N 1
ATOM 776 C CA . GLY A 1 98 ? -13.952 -0.419 27.283 1.00 63.66 98 GLY A CA 1
ATOM 777 C C . GLY A 1 98 ? -14.584 -1.790 27.026 1.00 63.66 98 GLY A C 1
ATOM 778 O O . GLY A 1 98 ? -13.967 -2.631 26.374 1.00 63.66 98 GLY A O 1
ATOM 779 N N . LYS A 1 99 ? -15.837 -2.002 27.455 1.00 68.19 99 LYS A N 1
ATOM 780 C CA . LYS A 1 99 ? -16.570 -3.249 27.171 1.00 68.19 99 LYS A CA 1
ATOM 781 C C . LYS A 1 99 ? -16.798 -3.454 25.671 1.00 68.19 99 LYS A C 1
ATOM 783 O O . LYS A 1 99 ? -16.505 -4.539 25.176 1.00 68.19 99 LYS A O 1
ATOM 788 N N . ASN A 1 100 ? -17.248 -2.432 24.938 1.00 74.25 100 ASN A N 1
ATOM 789 C CA . ASN A 1 100 ? -17.466 -2.558 23.491 1.00 74.25 100 ASN A CA 1
ATOM 790 C C . ASN A 1 100 ? -16.166 -2.813 22.717 1.00 74.25 100 ASN A C 1
ATOM 792 O O . ASN A 1 100 ? -16.158 -3.659 21.826 1.00 74.25 100 ASN A O 1
ATOM 796 N N . THR A 1 101 ? -15.056 -2.163 23.075 1.00 77.12 101 THR A N 1
ATOM 797 C CA . THR A 1 101 ? -13.753 -2.420 22.436 1.00 77.12 101 THR A CA 1
ATOM 798 C C . THR A 1 101 ? -13.281 -3.856 22.661 1.00 77.12 101 THR A C 1
ATOM 800 O O . THR A 1 101 ? -12.806 -4.497 21.726 1.00 77.12 101 THR A O 1
ATOM 803 N N . VAL A 1 102 ? -13.458 -4.395 23.873 1.00 80.06 102 VAL A N 1
ATOM 804 C CA . VAL A 1 102 ? -13.113 -5.793 24.182 1.00 80.06 102 VAL A CA 1
ATOM 805 C C . VAL A 1 102 ? -13.998 -6.768 23.404 1.00 80.06 102 VAL A C 1
ATOM 807 O O . VAL A 1 102 ? -13.486 -7.741 22.855 1.00 80.06 102 VAL A O 1
ATOM 810 N N . ILE A 1 103 ? -15.302 -6.496 23.296 1.00 81.56 103 ILE A N 1
ATOM 811 C CA . ILE A 1 103 ? -16.225 -7.322 22.502 1.00 81.56 103 ILE A CA 1
ATOM 812 C C . ILE A 1 103 ? -15.827 -7.302 21.021 1.00 81.56 103 ILE A C 1
ATOM 814 O O . ILE A 1 103 ? -15.743 -8.361 20.402 1.00 81.56 103 ILE A O 1
ATOM 818 N N . ILE A 1 104 ? -15.522 -6.129 20.457 1.00 84.62 104 ILE A N 1
ATOM 819 C CA . ILE A 1 104 ? -15.070 -5.999 19.064 1.00 84.62 104 ILE A CA 1
ATOM 820 C C . ILE A 1 104 ? -13.756 -6.764 18.850 1.00 84.62 104 ILE A C 1
ATOM 822 O O . ILE A 1 104 ? -13.640 -7.517 17.886 1.00 84.62 104 ILE A O 1
ATOM 826 N N . PHE A 1 105 ? -12.790 -6.637 19.761 1.00 87.19 105 PHE A N 1
ATOM 827 C CA . PHE A 1 105 ? -11.522 -7.367 19.689 1.00 87.19 105 PHE A CA 1
ATOM 828 C C . PHE A 1 105 ? -11.715 -8.892 19.742 1.00 87.19 105 PHE A C 1
ATOM 830 O O . PHE A 1 105 ? -11.074 -9.629 18.986 1.00 87.19 105 PHE A O 1
ATOM 837 N N . LEU A 1 106 ? -12.624 -9.370 20.598 1.00 87.81 106 LEU A N 1
ATOM 838 C CA . LEU A 1 106 ? -12.967 -10.788 20.700 1.00 87.81 106 LEU A CA 1
ATOM 839 C C . LEU A 1 106 ? -13.629 -11.295 19.409 1.00 87.81 106 LEU A C 1
ATOM 841 O O . LEU A 1 106 ? -13.246 -12.343 18.892 1.00 87.81 106 LEU A O 1
ATOM 845 N N . LEU A 1 107 ? -14.577 -10.533 18.856 1.00 88.62 107 LEU A N 1
ATOM 846 C CA . LEU A 1 107 ? -15.240 -10.862 17.593 1.00 88.62 107 LEU A CA 1
ATOM 847 C C . LEU A 1 107 ? -14.240 -10.933 16.434 1.00 88.62 107 LEU A C 1
ATOM 849 O O . LEU A 1 107 ? -14.280 -11.892 15.665 1.00 88.62 107 LEU A O 1
ATOM 853 N N . PHE A 1 108 ? -13.305 -9.984 16.341 1.00 89.81 108 PHE A N 1
ATOM 854 C CA . PHE A 1 108 ? -12.239 -10.022 15.334 1.00 89.81 108 PHE A CA 1
ATOM 855 C C . PHE A 1 108 ? -11.365 -11.276 15.456 1.00 89.81 108 PHE A C 1
ATOM 857 O O . PHE A 1 108 ? -11.058 -11.896 14.441 1.00 89.81 108 PHE A O 1
ATOM 864 N N . ASN A 1 109 ? -11.011 -11.691 16.677 1.00 88.88 109 ASN A N 1
ATOM 865 C CA . ASN A 1 109 ? -10.237 -12.917 16.898 1.00 88.88 109 ASN A CA 1
ATOM 866 C C . ASN A 1 109 ? -11.009 -14.177 16.490 1.00 88.88 109 ASN A C 1
ATOM 868 O O . ASN A 1 109 ? -10.439 -15.065 15.859 1.00 88.88 109 ASN A O 1
ATOM 872 N N . ILE A 1 110 ? -12.304 -14.251 16.807 1.00 92.12 110 ILE A N 1
ATOM 873 C CA . ILE A 1 110 ? -13.151 -15.386 16.418 1.00 92.12 110 ILE A CA 1
ATOM 874 C C . ILE A 1 110 ? -13.260 -15.459 14.892 1.00 92.12 110 ILE A C 1
ATOM 876 O O . ILE A 1 110 ? -13.028 -16.517 14.312 1.00 92.12 110 ILE A O 1
ATOM 880 N N . VAL A 1 111 ? -13.556 -14.339 14.228 1.00 92.06 111 VAL A N 1
ATOM 881 C CA . VAL A 1 111 ? -13.643 -14.283 12.760 1.00 92.06 111 VAL A CA 1
ATOM 882 C C . VAL A 1 111 ? -12.307 -14.664 12.115 1.00 92.06 111 VAL A C 1
ATOM 884 O O . VAL A 1 111 ? -12.299 -15.449 11.168 1.00 92.06 111 VAL A O 1
ATOM 887 N N . ALA A 1 112 ? -11.180 -14.187 12.650 1.00 88.75 112 ALA A N 1
ATOM 888 C CA . ALA A 1 112 ? -9.851 -14.556 12.166 1.00 88.75 112 ALA A CA 1
ATOM 889 C C . ALA A 1 112 ? -9.559 -16.058 12.348 1.00 88.75 112 ALA A C 1
ATOM 891 O O . ALA A 1 112 ? -9.037 -16.702 11.438 1.00 88.75 112 ALA A O 1
ATOM 892 N N . ALA A 1 113 ? -9.942 -16.647 13.485 1.00 88.75 113 ALA A N 1
ATOM 893 C CA . ALA A 1 113 ? -9.806 -18.083 13.718 1.00 88.75 113 ALA A CA 1
ATOM 894 C C . ALA A 1 113 ? -10.646 -18.901 12.724 1.00 88.75 113 ALA A C 1
ATOM 896 O O . ALA A 1 113 ? -10.147 -19.868 12.150 1.00 88.75 113 ALA A O 1
ATOM 897 N N . PHE A 1 114 ? -11.885 -18.482 12.452 1.00 91.00 114 PHE A N 1
ATOM 898 C CA . PHE A 1 114 ? -12.729 -19.111 11.433 1.00 91.00 114 PHE A CA 1
ATOM 899 C C . PHE A 1 114 ? -12.125 -19.013 10.029 1.00 91.00 114 PHE A C 1
ATOM 901 O O . PHE A 1 114 ? -12.113 -20.008 9.307 1.00 91.00 114 PHE A O 1
ATOM 908 N N . GLN A 1 115 ? -11.588 -17.852 9.644 1.00 89.31 115 GLN A N 1
ATOM 909 C CA . GLN A 1 115 ? -10.912 -17.683 8.353 1.00 89.31 115 GLN A CA 1
ATOM 910 C C . GLN A 1 115 ? -9.686 -18.594 8.229 1.00 89.31 115 GLN A C 1
ATOM 912 O O . GLN A 1 115 ? -9.522 -19.238 7.194 1.00 89.31 115 GLN A O 1
ATOM 917 N N . ASN A 1 116 ? -8.886 -18.728 9.291 1.00 85.88 116 ASN A N 1
ATOM 918 C CA . ASN A 1 116 ? -7.757 -19.661 9.320 1.00 85.88 116 ASN A CA 1
ATOM 919 C C . ASN A 1 116 ? -8.214 -21.120 9.183 1.00 85.88 116 ASN A C 1
ATOM 921 O O . ASN A 1 116 ? -7.635 -21.866 8.398 1.00 85.88 116 ASN A O 1
ATOM 925 N N . ILE A 1 117 ? -9.278 -21.531 9.882 1.00 87.75 117 ILE A N 1
ATOM 926 C CA . ILE A 1 117 ? -9.833 -22.892 9.773 1.00 87.75 117 ILE A CA 1
ATOM 927 C C . ILE A 1 117 ? -10.299 -23.181 8.341 1.00 87.75 117 ILE A C 1
ATOM 929 O O . ILE A 1 117 ? -10.009 -24.251 7.804 1.00 87.75 117 ILE A O 1
ATOM 933 N N . ILE A 1 118 ? -10.996 -22.234 7.710 1.00 86.44 118 ILE A N 1
ATOM 934 C CA . ILE A 1 118 ? -11.440 -22.366 6.318 1.00 86.44 118 ILE A CA 1
ATOM 935 C C . ILE A 1 118 ? -10.228 -22.438 5.379 1.00 86.44 118 ILE A C 1
ATOM 937 O O . ILE A 1 118 ? -10.195 -23.316 4.519 1.00 86.44 118 ILE A O 1
ATOM 941 N N . GLY A 1 119 ? -9.210 -21.593 5.581 1.00 82.44 119 GLY A N 1
ATOM 942 C CA . GLY A 1 119 ? -7.955 -21.618 4.821 1.00 82.44 119 GLY A CA 1
ATOM 943 C C . GLY A 1 119 ? -7.272 -22.987 4.875 1.00 82.44 119 GLY A C 1
ATOM 944 O O . GLY A 1 119 ? -7.138 -23.656 3.846 1.00 82.44 119 GLY A O 1
ATOM 945 N N . PHE A 1 120 ? -6.981 -23.487 6.079 1.00 81.12 120 PHE A N 1
ATOM 946 C CA . PHE A 1 120 ? -6.416 -24.828 6.272 1.00 81.12 120 PHE A CA 1
ATOM 947 C C . PHE A 1 120 ? -7.296 -25.935 5.676 1.00 81.12 120 PHE A C 1
ATOM 949 O O . PHE A 1 120 ? -6.783 -26.867 5.050 1.00 81.12 120 PHE A O 1
ATOM 956 N N . GLY A 1 121 ? -8.620 -25.827 5.818 1.00 82.62 121 GLY A N 1
ATOM 957 C CA . GLY A 1 121 ? -9.573 -26.764 5.224 1.00 82.62 121 GLY A CA 1
ATOM 958 C C . GLY A 1 121 ? -9.476 -26.812 3.698 1.00 82.62 121 GLY A C 1
ATOM 959 O O . GLY A 1 121 ? -9.405 -27.898 3.118 1.00 82.62 121 GLY A O 1
ATOM 960 N N . THR A 1 122 ? -9.403 -25.650 3.042 1.00 79.69 122 THR A N 1
ATOM 961 C CA . THR A 1 122 ? -9.238 -25.561 1.582 1.00 79.69 122 THR A CA 1
ATOM 962 C C . THR A 1 122 ? -7.884 -26.084 1.102 1.00 79.69 122 THR A C 1
ATOM 964 O O . THR A 1 122 ? -7.826 -26.712 0.042 1.00 79.69 122 THR A O 1
ATOM 967 N N . ASN A 1 123 ? -6.819 -25.919 1.893 1.00 76.44 123 ASN A N 1
ATOM 968 C CA . ASN A 1 123 ? -5.491 -26.462 1.598 1.00 76.44 123 ASN A CA 1
ATOM 969 C C . ASN A 1 123 ? -5.497 -28.005 1.634 1.00 76.44 123 ASN A C 1
ATOM 971 O O . ASN A 1 123 ? -5.123 -28.661 0.660 1.00 76.44 123 ASN A O 1
ATOM 975 N N . ILE A 1 124 ? -6.049 -28.603 2.696 1.00 77.44 124 ILE A N 1
ATOM 976 C CA . ILE A 1 124 ? -6.171 -30.067 2.823 1.00 77.44 124 ILE A CA 1
ATOM 977 C C . ILE A 1 124 ? -7.075 -30.654 1.730 1.00 77.44 124 ILE A C 1
ATOM 979 O O . ILE A 1 124 ? -6.773 -31.713 1.174 1.00 77.44 124 ILE A O 1
ATOM 983 N N . PHE A 1 125 ? -8.184 -29.982 1.415 1.00 77.06 125 PHE A N 1
ATOM 984 C CA . PHE A 1 125 ? -9.101 -30.412 0.361 1.00 77.06 125 PHE A CA 1
ATOM 985 C C . PHE A 1 125 ? -8.442 -30.360 -1.023 1.00 77.06 125 PHE A C 1
ATOM 987 O O . PHE A 1 125 ? -8.531 -31.326 -1.779 1.00 77.06 125 PHE A O 1
ATOM 994 N N . SER A 1 126 ? -7.701 -29.291 -1.323 1.00 70.19 126 SER A N 1
ATOM 995 C CA . SER A 1 126 ? -6.997 -29.154 -2.605 1.00 70.19 126 SER A CA 1
ATOM 996 C C . SER A 1 126 ? -5.863 -30.167 -2.750 1.00 70.19 126 SER A C 1
ATOM 998 O O . SER A 1 126 ? -5.735 -30.787 -3.806 1.00 70.19 126 SER A O 1
ATOM 1000 N N . LYS A 1 127 ? -5.142 -30.465 -1.658 1.00 69.88 127 LYS A N 1
ATOM 1001 C CA . LYS A 1 127 ? -4.117 -31.517 -1.630 1.00 69.88 127 LYS A CA 1
ATOM 1002 C C . LYS A 1 127 ? -4.694 -32.919 -1.864 1.00 69.88 127 LYS A C 1
ATOM 1004 O O . LYS A 1 127 ? -4.043 -33.746 -2.495 1.00 69.88 127 LYS A O 1
ATOM 1009 N N . LYS A 1 128 ? -5.924 -33.196 -1.408 1.00 69.50 128 LYS A N 1
ATOM 1010 C CA . LYS A 1 128 ? -6.630 -34.462 -1.702 1.00 69.50 128 LYS A CA 1
ATOM 1011 C C . LYS A 1 128 ? -7.112 -34.570 -3.152 1.00 69.50 128 LYS A C 1
ATOM 1013 O O . LYS A 1 128 ? -7.261 -35.684 -3.642 1.00 69.50 128 LYS A O 1
ATOM 1018 N N . ILE A 1 129 ? -7.358 -33.444 -3.820 1.00 71.81 129 ILE A N 1
ATOM 1019 C CA . ILE A 1 129 ? -7.818 -33.380 -5.220 1.00 71.81 129 ILE A CA 1
ATOM 1020 C C . ILE A 1 129 ? -6.635 -33.293 -6.206 1.00 71.81 129 ILE A C 1
ATOM 1022 O O . ILE A 1 129 ? -6.824 -33.432 -7.410 1.00 71.81 129 ILE A O 1
ATOM 1026 N N . GLY A 1 130 ? -5.401 -33.148 -5.711 1.00 68.62 130 GLY A N 1
ATOM 1027 C CA . GLY A 1 130 ? -4.189 -33.106 -6.537 1.00 68.62 130 GLY A CA 1
ATOM 1028 C C . GLY A 1 130 ? -3.868 -31.725 -7.114 1.00 68.62 130 GLY A C 1
ATOM 1029 O O . GLY A 1 130 ? -3.026 -31.624 -8.001 1.00 68.62 130 GLY A O 1
ATOM 1030 N N . PHE A 1 131 ? -4.514 -30.663 -6.618 1.00 63.94 131 PHE A N 1
ATOM 1031 C CA . PHE A 1 131 ? -4.118 -29.284 -6.905 1.00 63.94 131 PHE A CA 1
ATOM 1032 C C . PHE A 1 131 ? -3.182 -28.790 -5.798 1.00 63.94 131 PHE A C 1
ATOM 1034 O O . PHE A 1 131 ? -3.611 -28.590 -4.659 1.00 63.94 131 PHE A O 1
ATOM 1041 N N . ASP A 1 132 ? -1.910 -28.576 -6.138 1.00 61.59 132 ASP A N 1
ATOM 1042 C CA . ASP A 1 132 ? -0.950 -27.917 -5.252 1.00 61.59 132 ASP A CA 1
ATOM 1043 C C . ASP A 1 132 ? -1.298 -26.428 -5.147 1.00 61.59 132 ASP A C 1
ATOM 1045 O O . ASP A 1 132 ? -0.969 -25.614 -6.014 1.00 61.59 132 ASP A O 1
ATOM 1049 N N . LEU A 1 133 ? -2.009 -26.066 -4.078 1.00 61.28 133 LEU A N 1
ATOM 1050 C CA . LEU A 1 133 ? -2.177 -24.668 -3.704 1.00 61.28 133 LEU A CA 1
ATOM 1051 C C . LEU A 1 133 ? -0.857 -24.108 -3.169 1.00 61.28 133 LEU A C 1
ATOM 1053 O O . LEU A 1 133 ? -0.056 -24.807 -2.551 1.00 61.28 133 LEU A O 1
ATOM 1057 N N . TYR A 1 134 ? -0.653 -22.809 -3.385 1.00 59.19 134 TYR A N 1
ATOM 1058 C CA . TYR A 1 134 ? 0.480 -22.083 -2.819 1.00 59.19 134 TYR A CA 1
ATOM 1059 C C . TYR A 1 134 ? 0.505 -22.246 -1.293 1.00 59.19 134 TYR A C 1
ATOM 1061 O O . TYR A 1 134 ? -0.534 -22.125 -0.643 1.00 59.19 134 TYR A O 1
ATOM 1069 N N . TYR A 1 135 ? 1.697 -22.434 -0.721 1.00 55.72 135 TYR A N 1
ATOM 1070 C CA . TYR A 1 135 ? 1.897 -22.627 0.724 1.00 55.72 135 TYR A CA 1
ATOM 1071 C C . TYR A 1 135 ? 1.263 -21.530 1.600 1.00 55.72 135 TYR A C 1
ATOM 1073 O O . TYR A 1 135 ? 0.993 -21.766 2.763 1.00 55.72 135 TYR A O 1
ATOM 1081 N N . SER A 1 136 ? 0.988 -20.339 1.062 1.00 56.12 136 SER A N 1
ATOM 1082 C CA . SER A 1 136 ? 0.353 -19.240 1.804 1.00 56.12 136 SER A CA 1
ATOM 1083 C C . SER A 1 136 ? -1.161 -19.385 2.017 1.00 56.12 136 SER A C 1
ATOM 1085 O O . SER A 1 136 ? -1.732 -18.561 2.725 1.00 56.12 136 SER A O 1
ATOM 1087 N N . PHE A 1 137 ? -1.823 -20.388 1.426 1.00 46.72 137 PHE A N 1
ATOM 1088 C CA . PHE A 1 137 ? -3.238 -20.693 1.706 1.00 46.72 137 PHE A CA 1
ATOM 1089 C C . PHE A 1 137 ? -3.439 -21.582 2.952 1.00 46.72 137 PHE A C 1
ATOM 1091 O O . PHE A 1 137 ? -4.556 -22.027 3.216 1.00 46.72 137 PHE A O 1
ATOM 1098 N N . GLY A 1 138 ? -2.380 -21.825 3.730 1.00 41.56 138 GLY A N 1
ATOM 1099 C CA . GLY A 1 138 ? -2.423 -22.439 5.059 1.00 41.56 138 GLY A CA 1
ATOM 1100 C C . GLY A 1 138 ? -1.051 -22.436 5.709 1.00 41.56 138 GLY A C 1
ATOM 1101 O O . GLY A 1 138 ? -0.204 -23.208 5.214 1.00 41.56 138 GLY A O 1
#

Radius of gyration: 21.58 Å; chains: 1; bounding box: 46×47×54 Å

Secondary structure (DSSP, 8-state):
-HHHHHHHHHHHHHHHHHHHHHHHHHHHH-HHHHHTT--HHHHHHHHHHHHSTTTT--S---HHHHHHHHHHHHHHHHHHHHHHHHTS------HHHHHHHHHHHHHHHHHHHHHHHHHHHHHHHHHHHT----GGG-

Organism: NCBI:txid54121

Foldseek 3Di:
DVVVVVVVVVVLVVVLVVLLVVLVVCCVPDVVNVVVVDHSSNSSVVVCCCCPCNHVPVDDDDPVSVVVVVCVCVVVVVVVVVCVVVPDDPPDPDVVVVVVVVVVVVVVVVVVVVQLVVLVVVCVVCVVVVHHDDPVSD